Protein AF-A0A815VKV1-F1 (afdb_monomer_lite)

Radius of gyration: 14.16 Å; chains: 1; bounding box: 35×24×33 Å

Foldseek 3Di:
DDCPDPVNVVVVVVVCVVPVPDDDPDDDDDDDPPPPPPPPVVDPDDDDDDDDDDPVVVD

Organism: NCBI:txid433720

Secondary structure (DSSP, 8-state):
--TTSHHHHHHHHHHHHH-TT------------TT-----TT-S----------GGGT-

Sequence (59 aa):
MNKDDIDSQLILRYIWASSSNIQVEQIFKIVRPRGERLCKSNLDNHYLLWHGTNICNLI

Structure (mmCIF, N/CA/C/O backbone):
data_AF-A0A815VKV1-F1
#
_entry.id   AF-A0A815VKV1-F1
#
loop_
_atom_site.group_PDB
_atom_site.id
_atom_site.type_symbol
_atom_site.label_atom_id
_atom_site.label_alt_id
_atom_site.label_comp_id
_atom_site.label_asym_id
_atom_site.label_entity_id
_atom_site.label_seq_id
_atom_site.pdbx_PDB_ins_code
_atom_site.Cartn_x
_atom_site.Cartn_y
_atom_site.Cartn_z
_atom_site.occupancy
_atom_site.B_iso_or_equiv
_atom_site.auth_seq_id
_atom_site.auth_comp_id
_atom_site.auth_asym_id
_atom_site.auth_atom_id
_atom_site.pdbx_PDB_model_num
ATOM 1 N N . MET A 1 1 ? 1.184 10.558 1.342 1.00 78.50 1 MET A N 1
ATOM 2 C CA . MET A 1 1 ? 0.493 11.170 0.184 1.00 78.50 1 MET A CA 1
ATOM 3 C C . MET A 1 1 ? -0.626 12.045 0.716 1.00 78.50 1 MET A C 1
ATOM 5 O O . MET A 1 1 ? -1.037 11.820 1.850 1.00 78.50 1 MET A O 1
ATOM 9 N N . ASN A 1 2 ? -1.074 13.054 -0.032 1.00 81.44 2 ASN A N 1
ATOM 10 C CA . ASN A 1 2 ? -2.251 13.817 0.386 1.00 81.44 2 ASN A CA 1
ATOM 11 C C . ASN A 1 2 ? -3.503 12.943 0.177 1.00 81.44 2 ASN A C 1
ATOM 13 O O . ASN A 1 2 ? -3.577 12.224 -0.817 1.00 81.44 2 ASN A O 1
ATOM 17 N N . LYS A 1 3 ? -4.457 12.962 1.113 1.00 74.94 3 LYS A N 1
ATOM 18 C CA . LYS A 1 3 ? -5.701 12.181 1.030 1.00 74.94 3 LYS A CA 1
ATOM 19 C C . LYS A 1 3 ? -6.548 12.584 -0.181 1.00 74.94 3 LYS A C 1
ATOM 21 O O . LYS A 1 3 ? -7.198 11.728 -0.771 1.00 74.94 3 LYS A O 1
ATOM 26 N N . ASP A 1 4 ? -6.468 13.852 -0.570 1.00 81.31 4 ASP A N 1
ATOM 27 C CA . ASP A 1 4 ? -7.218 14.399 -1.703 1.00 81.31 4 ASP A CA 1
ATOM 28 C C . ASP A 1 4 ? -6.557 14.105 -3.060 1.00 81.31 4 ASP A C 1
ATOM 30 O O . ASP A 1 4 ? -7.141 14.382 -4.104 1.00 81.31 4 ASP A O 1
ATOM 34 N N . ASP A 1 5 ? -5.359 13.513 -3.058 1.00 91.88 5 ASP A N 1
ATOM 35 C CA . ASP A 1 5 ? -4.650 13.108 -4.270 1.00 91.88 5 ASP A CA 1
ATOM 36 C C . ASP A 1 5 ? -5.385 11.967 -4.994 1.00 91.88 5 ASP A C 1
ATOM 38 O O . ASP A 1 5 ? -5.894 11.036 -4.361 1.00 91.88 5 ASP A O 1
ATOM 42 N N . ILE A 1 6 ? -5.410 12.013 -6.328 1.00 93.00 6 ILE A N 1
ATOM 43 C CA . ILE A 1 6 ? -6.128 11.037 -7.164 1.00 93.00 6 ILE A CA 1
ATOM 44 C C . ILE A 1 6 ? -5.590 9.627 -6.907 1.00 93.00 6 ILE A C 1
ATOM 46 O O . ILE A 1 6 ? -6.367 8.685 -6.730 1.00 93.00 6 ILE A O 1
ATOM 50 N N . ASP A 1 7 ? -4.266 9.491 -6.812 1.00 92.31 7 ASP A N 1
ATOM 51 C CA . ASP A 1 7 ? -3.614 8.213 -6.535 1.00 92.31 7 ASP A CA 1
ATOM 52 C C . ASP A 1 7 ? -4.070 7.640 -5.182 1.00 92.31 7 ASP A C 1
ATOM 54 O O . ASP A 1 7 ? -4.388 6.454 -5.080 1.00 92.31 7 ASP A O 1
ATOM 58 N N . SER A 1 8 ? -4.173 8.482 -4.146 1.00 93.38 8 SER A N 1
ATOM 59 C CA . SER A 1 8 ? -4.666 8.069 -2.827 1.00 93.38 8 SER A CA 1
ATOM 60 C C . SER A 1 8 ? -6.109 7.570 -2.899 1.00 93.38 8 SER A C 1
ATOM 62 O O . SER A 1 8 ? -6.422 6.530 -2.322 1.00 93.38 8 SER A O 1
ATOM 64 N N . GLN A 1 9 ? -6.986 8.264 -3.631 1.00 93.81 9 GLN A N 1
ATOM 65 C CA . GLN A 1 9 ? -8.389 7.862 -3.786 1.00 93.81 9 GLN A CA 1
ATOM 66 C C . GLN A 1 9 ? -8.532 6.526 -4.529 1.00 93.81 9 GLN A C 1
ATOM 68 O O . GLN A 1 9 ? -9.340 5.681 -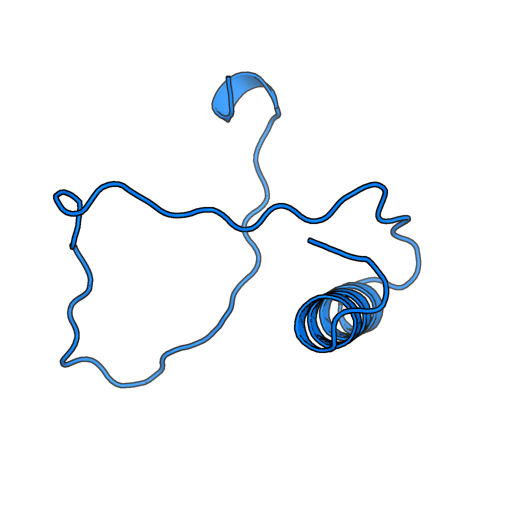4.137 1.00 93.81 9 GLN A O 1
ATOM 73 N N . LEU A 1 10 ? -7.727 6.302 -5.573 1.00 94.94 10 LEU A N 1
ATOM 74 C CA . LEU A 1 10 ? -7.710 5.038 -6.312 1.00 94.94 10 LEU A CA 1
ATOM 75 C C . LEU A 1 10 ? -7.213 3.879 -5.442 1.00 94.94 10 LEU A C 1
ATOM 77 O O . LEU A 1 10 ? -7.826 2.810 -5.440 1.00 94.94 10 LEU A O 1
ATOM 81 N N . ILE A 1 11 ? -6.152 4.099 -4.661 1.00 94.38 11 ILE A N 1
ATOM 82 C CA . ILE A 1 11 ? -5.628 3.102 -3.719 1.00 94.38 11 ILE A CA 1
ATOM 83 C C . ILE A 1 11 ? -6.675 2.774 -2.647 1.00 94.38 11 ILE A C 1
ATOM 85 O O . ILE A 1 11 ? -6.933 1.598 -2.398 1.00 94.38 11 ILE A O 1
ATOM 89 N N . LEU A 1 12 ? -7.328 3.781 -2.056 1.00 93.25 12 LEU A N 1
ATOM 90 C CA . LEU A 1 12 ? -8.398 3.576 -1.070 1.00 93.25 12 LEU A CA 1
ATOM 91 C C . LEU A 1 12 ? -9.549 2.749 -1.646 1.00 93.25 12 LEU A C 1
ATOM 93 O O . LEU A 1 12 ? -9.995 1.783 -1.027 1.00 93.25 12 LEU A O 1
ATOM 97 N N . ARG A 1 13 ? -9.990 3.074 -2.866 1.00 93.88 13 ARG A N 1
ATOM 98 C CA . ARG A 1 13 ? -11.025 2.304 -3.560 1.00 93.88 13 ARG A CA 1
ATOM 99 C C . ARG A 1 13 ? -10.598 0.854 -3.788 1.00 93.88 13 ARG A C 1
ATOM 101 O O . ARG A 1 13 ? -11.420 -0.041 -3.618 1.00 93.88 13 ARG A O 1
ATOM 108 N N . TYR A 1 14 ? -9.337 0.613 -4.148 1.00 95.12 14 TYR A N 1
ATOM 109 C CA . TYR A 1 14 ? -8.813 -0.740 -4.338 1.00 95.12 14 TYR A CA 1
ATOM 110 C C . TYR A 1 14 ? -8.772 -1.539 -3.024 1.00 95.12 14 TYR A C 1
ATOM 112 O O . TYR A 1 14 ? -9.145 -2.714 -3.012 1.00 95.12 14 TYR A O 1
ATOM 120 N N . ILE A 1 15 ? -8.406 -0.897 -1.907 1.00 94.44 15 ILE A N 1
ATOM 121 C CA . ILE A 1 15 ? -8.443 -1.509 -0.568 1.00 94.44 15 ILE A CA 1
ATOM 122 C C . ILE A 1 15 ? -9.876 -1.902 -0.214 1.00 94.44 15 ILE A C 1
ATOM 124 O O . ILE A 1 15 ? -10.123 -3.062 0.103 1.00 94.44 15 ILE A O 1
ATOM 128 N N . TRP A 1 16 ? -10.833 -0.980 -0.326 1.00 93.88 16 TRP A N 1
ATOM 129 C CA . TRP A 1 16 ? -12.220 -1.240 0.074 1.00 93.88 16 TRP A CA 1
ATOM 130 C C . TRP A 1 16 ? -12.959 -2.211 -0.841 1.00 93.88 16 TRP A C 1
ATOM 132 O O . TRP A 1 16 ? -13.819 -2.950 -0.370 1.00 93.88 16 TRP A O 1
ATOM 142 N N . ALA A 1 17 ? -12.592 -2.265 -2.123 1.00 94.31 17 ALA A N 1
ATOM 143 C CA . ALA A 1 17 ? -13.057 -3.315 -3.024 1.00 94.31 17 ALA A CA 1
ATOM 144 C C . ALA A 1 17 ? -12.535 -4.705 -2.613 1.00 94.31 17 ALA A C 1
ATOM 146 O O . ALA A 1 17 ? -13.196 -5.704 -2.882 1.00 94.31 17 ALA A O 1
ATOM 147 N N . SER A 1 18 ? -11.369 -4.767 -1.959 1.00 91.62 18 SER A N 1
ATOM 148 C CA . SER A 1 18 ? -10.757 -6.014 -1.479 1.00 91.62 18 SER A CA 1
ATOM 149 C C . SER A 1 18 ? -11.224 -6.396 -0.066 1.00 91.62 18 SER A C 1
ATOM 151 O O . SER A 1 18 ? -11.300 -7.578 0.259 1.00 91.62 18 SER A O 1
ATOM 153 N N . SER A 1 19 ? -11.518 -5.413 0.791 1.00 90.81 19 SER A N 1
ATOM 154 C CA . SER A 1 19 ? -12.028 -5.597 2.154 1.00 90.81 19 SER A CA 1
ATOM 155 C C . SER A 1 19 ? -12.702 -4.319 2.661 1.00 90.81 19 SER A C 1
ATOM 157 O O . SER A 1 19 ? -12.060 -3.282 2.838 1.00 90.81 19 SER A O 1
ATOM 159 N N . SER A 1 20 ? -14.005 -4.393 2.934 1.00 84.19 20 SER A N 1
ATOM 160 C CA . SER A 1 20 ? -14.840 -3.231 3.270 1.00 84.19 20 SER A CA 1
ATOM 161 C C . SER A 1 20 ? -14.617 -2.663 4.675 1.00 84.19 20 SER A C 1
ATOM 163 O O . SER A 1 20 ? -15.044 -1.547 4.950 1.00 84.19 20 SER A O 1
ATOM 165 N N . ASN A 1 21 ? -13.967 -3.413 5.569 1.00 89.94 21 ASN A N 1
ATOM 166 C CA . ASN A 1 21 ? -13.909 -3.090 7.002 1.00 89.94 21 ASN A CA 1
ATOM 167 C C . ASN A 1 21 ? -12.535 -2.560 7.448 1.00 89.94 21 ASN A C 1
ATOM 169 O O . ASN A 1 21 ? -12.209 -2.605 8.632 1.00 89.94 21 ASN A O 1
ATOM 173 N N . ILE A 1 22 ? -11.710 -2.090 6.509 1.00 91.56 22 ILE A N 1
ATOM 174 C CA . ILE A 1 22 ? -10.375 -1.558 6.800 1.00 91.56 22 ILE A CA 1
ATOM 175 C C . ILE A 1 22 ? -10.430 -0.032 6.892 1.00 91.56 22 ILE A C 1
ATOM 177 O O . ILE A 1 22 ? -10.749 0.659 5.920 1.00 91.56 22 ILE A O 1
ATOM 181 N N . GLN A 1 23 ? -10.041 0.489 8.055 1.00 93.25 23 GLN A N 1
ATOM 182 C CA . GLN A 1 23 ? -9.743 1.903 8.244 1.00 93.25 23 GLN A CA 1
ATOM 183 C C . GLN A 1 23 ? -8.286 2.171 7.852 1.00 93.25 23 GLN A C 1
ATOM 185 O O . GLN A 1 23 ? -7.360 1.565 8.390 1.00 93.25 23 GLN A O 1
ATOM 190 N N . VAL A 1 24 ? -8.086 3.065 6.884 1.00 92.12 24 VAL A N 1
ATOM 191 C CA . VAL A 1 24 ? -6.755 3.446 6.397 1.00 92.12 24 VAL A CA 1
ATOM 192 C C . VAL A 1 24 ? -6.331 4.742 7.076 1.00 92.12 24 VAL A C 1
ATOM 194 O O . VAL A 1 24 ? -6.877 5.801 6.778 1.00 92.12 24 VAL A O 1
ATOM 197 N N . GLU A 1 25 ? -5.337 4.648 7.959 1.00 93.56 25 GLU A N 1
ATOM 198 C CA . GLU A 1 25 ? -4.786 5.806 8.675 1.00 93.56 25 GLU A CA 1
ATOM 199 C C . GLU A 1 25 ? -3.890 6.664 7.775 1.00 93.56 25 GLU A C 1
ATOM 201 O O . GLU A 1 25 ? -4.007 7.888 7.735 1.00 93.56 25 GLU A O 1
ATOM 206 N N . GLN A 1 26 ? -2.991 6.029 7.015 1.00 92.38 26 GLN A N 1
ATOM 207 C CA . GLN A 1 26 ? -2.021 6.747 6.193 1.00 92.38 26 GLN A CA 1
ATOM 208 C C . GLN A 1 26 ? -1.549 5.926 4.992 1.00 92.38 26 GLN A C 1
ATOM 210 O O . GLN A 1 26 ? -1.390 4.710 5.072 1.00 92.38 26 GLN A O 1
ATOM 215 N N . ILE A 1 27 ? -1.280 6.615 3.878 1.00 92.88 27 ILE A N 1
ATOM 216 C CA . ILE A 1 27 ? -0.678 6.033 2.672 1.00 92.88 27 ILE A CA 1
ATOM 217 C C . ILE A 1 27 ? 0.680 6.693 2.420 1.00 92.88 27 ILE A C 1
ATOM 219 O O . ILE A 1 27 ? 0.788 7.917 2.249 1.00 92.88 27 ILE A O 1
ATOM 223 N N . PHE A 1 28 ? 1.722 5.865 2.360 1.00 91.44 28 PHE A N 1
ATOM 224 C CA . PHE A 1 28 ? 3.094 6.27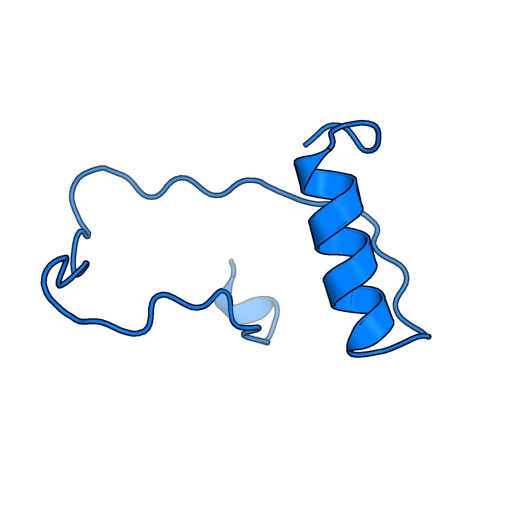9 2.084 1.00 91.44 28 PHE A CA 1
ATOM 225 C C . PHE A 1 28 ? 3.520 5.849 0.681 1.00 91.44 28 PHE A C 1
ATOM 227 O O . PHE A 1 28 ? 3.384 4.687 0.305 1.00 91.44 28 PHE A O 1
ATOM 234 N N . LYS A 1 29 ? 4.088 6.787 -0.085 1.00 89.81 29 LYS A N 1
ATOM 235 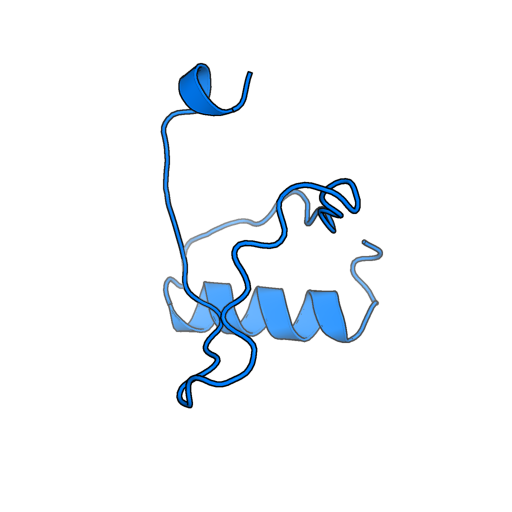C CA . LYS A 1 29 ? 4.729 6.481 -1.366 1.00 89.81 29 LYS A CA 1
ATOM 236 C C . LYS A 1 29 ? 6.161 6.041 -1.091 1.00 89.81 29 LYS A C 1
ATOM 238 O O . LYS A 1 29 ? 6.975 6.850 -0.654 1.00 89.81 29 LYS A O 1
ATOM 243 N N . ILE A 1 30 ? 6.460 4.774 -1.346 1.00 87.06 30 ILE A N 1
ATOM 244 C CA . ILE A 1 30 ? 7.803 4.221 -1.160 1.00 87.06 30 ILE A CA 1
ATOM 245 C C . ILE A 1 30 ? 8.589 4.388 -2.462 1.00 87.06 30 ILE A C 1
ATOM 247 O O . ILE A 1 30 ? 8.117 4.019 -3.536 1.00 87.06 30 ILE A O 1
ATOM 251 N N . VAL A 1 31 ? 9.806 4.921 -2.365 1.00 83.31 31 VAL A N 1
ATOM 252 C CA . VAL A 1 31 ? 10.762 4.976 -3.475 1.00 83.31 31 VAL A CA 1
ATOM 253 C C . VAL A 1 31 ? 12.005 4.218 -3.038 1.00 83.31 31 VAL A C 1
ATOM 255 O O . VAL A 1 31 ? 12.715 4.660 -2.140 1.00 83.31 31 VAL A O 1
ATOM 258 N N . ARG A 1 32 ? 12.268 3.063 -3.656 1.00 78.25 32 ARG A N 1
ATOM 259 C CA . ARG A 1 32 ? 13.513 2.332 -3.397 1.00 78.25 32 ARG A CA 1
ATOM 260 C C . ARG A 1 32 ? 14.694 3.054 -4.056 1.00 78.25 32 ARG A C 1
ATOM 262 O O . ARG A 1 32 ? 14.526 3.578 -5.166 1.00 78.25 32 ARG A O 1
ATOM 269 N N . PRO A 1 33 ? 15.882 3.076 -3.424 1.00 77.25 33 PRO A N 1
ATOM 270 C CA . PRO A 1 33 ? 17.085 3.628 -4.035 1.00 77.25 33 PRO A CA 1
ATOM 271 C C . PRO A 1 33 ? 17.342 2.980 -5.399 1.00 77.25 33 PRO A C 1
ATOM 273 O O . PRO A 1 33 ? 17.090 1.788 -5.596 1.00 77.25 33 PRO A O 1
ATOM 276 N N . ARG A 1 34 ? 17.841 3.767 -6.360 1.00 57.53 34 ARG A N 1
ATOM 277 C CA . ARG A 1 34 ? 18.213 3.292 -7.702 1.00 57.53 34 ARG A CA 1
ATOM 278 C C . ARG A 1 34 ? 19.419 2.343 -7.595 1.00 57.53 34 ARG A C 1
ATOM 280 O O . ARG A 1 34 ? 20.547 2.758 -7.807 1.00 57.53 34 ARG A O 1
ATOM 287 N N . GLY A 1 35 ? 19.173 1.089 -7.233 1.00 52.53 35 GLY A N 1
ATOM 288 C CA . GLY A 1 35 ? 20.193 0.050 -7.061 1.00 52.53 35 GLY A CA 1
ATOM 289 C C . GLY A 1 35 ? 19.601 -1.354 -6.928 1.00 52.53 35 GLY A C 1
ATOM 290 O O . GLY A 1 35 ? 20.172 -2.306 -7.440 1.00 52.53 35 GLY A O 1
ATOM 291 N N . GLU A 1 36 ? 18.390 -1.481 -6.374 1.00 54.06 36 GLU A N 1
ATOM 292 C CA . GLU A 1 36 ? 17.661 -2.758 -6.249 1.00 54.06 36 GLU A CA 1
ATOM 293 C C . GLU A 1 36 ? 16.698 -3.024 -7.423 1.00 54.06 36 GLU A C 1
ATOM 295 O O . GLU A 1 36 ? 15.577 -3.505 -7.245 1.00 54.06 36 GLU A O 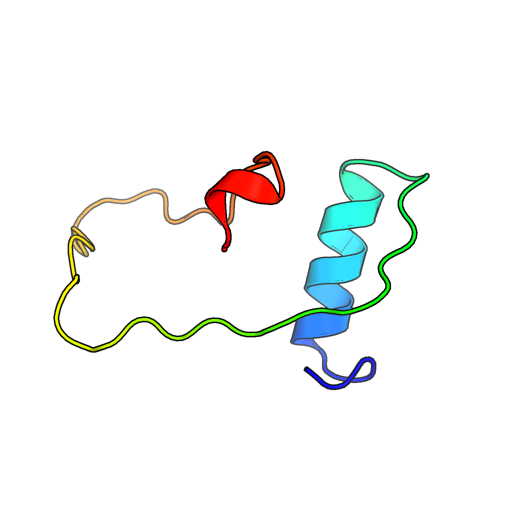1
ATOM 300 N N . ARG A 1 37 ? 17.066 -2.658 -8.656 1.00 54.28 37 ARG A N 1
ATOM 301 C CA . ARG A 1 37 ? 16.198 -2.918 -9.816 1.00 54.28 37 ARG A CA 1
ATOM 302 C C . ARG A 1 37 ? 16.319 -4.378 -10.252 1.00 54.28 37 ARG A C 1
ATOM 304 O O . ARG A 1 37 ? 16.949 -4.682 -11.253 1.00 54.28 37 ARG A O 1
ATOM 311 N N . LEU A 1 38 ? 15.613 -5.259 -9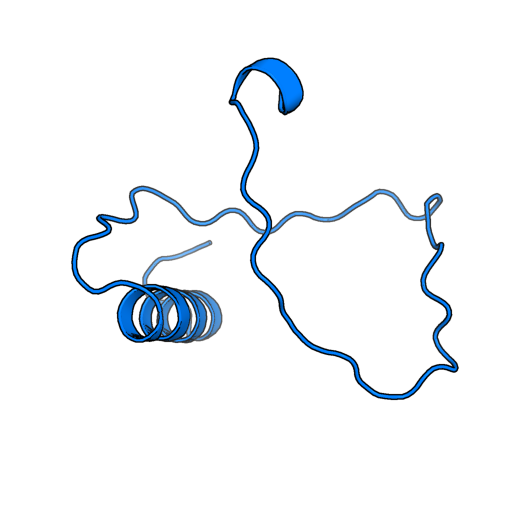.548 1.00 58.31 38 LEU A N 1
ATOM 312 C CA . LEU A 1 38 ? 15.160 -6.544 -10.093 1.00 58.31 38 LEU A CA 1
ATOM 313 C C . LEU A 1 38 ? 13.887 -6.388 -10.947 1.00 58.31 38 LEU A C 1
ATOM 315 O O . LEU A 1 38 ? 13.206 -7.374 -11.223 1.00 58.31 38 LEU A O 1
ATOM 319 N N . CYS A 1 39 ? 13.537 -5.168 -11.382 1.00 58.50 39 CYS A N 1
ATOM 320 C CA . CYS A 1 39 ? 12.502 -4.991 -12.394 1.00 58.50 39 CYS A CA 1
ATOM 321 C C . CYS A 1 39 ? 12.998 -5.620 -13.695 1.00 58.50 39 CYS A C 1
ATOM 323 O O . CYS A 1 39 ? 13.680 -4.970 -14.487 1.00 58.50 39 CYS A O 1
ATOM 325 N N . LYS A 1 40 ? 12.631 -6.882 -13.924 1.00 64.94 40 LYS A N 1
ATOM 326 C CA . LYS A 1 40 ? 12.565 -7.460 -15.262 1.00 64.94 40 LYS A CA 1
ATOM 327 C C . LYS A 1 40 ? 11.515 -6.654 -16.029 1.00 64.94 40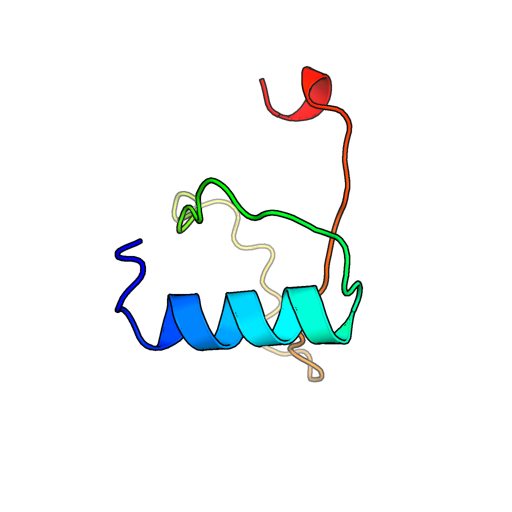 LYS A C 1
ATOM 329 O O . LYS A 1 40 ? 10.346 -7.009 -16.051 1.00 64.94 40 LYS A O 1
ATOM 334 N N . SER A 1 41 ? 11.935 -5.530 -16.601 1.00 63.47 41 SER A N 1
ATOM 335 C CA . SER A 1 41 ? 11.096 -4.586 -17.350 1.00 63.47 41 SER A CA 1
ATOM 336 C C . SER A 1 41 ? 10.523 -5.166 -18.645 1.00 63.47 41 SER A C 1
ATOM 338 O O . SER A 1 41 ? 9.786 -4.480 -19.336 1.00 63.47 41 SER A O 1
ATOM 340 N N . ASN A 1 42 ? 10.890 -6.405 -18.978 1.00 73.44 42 ASN A N 1
ATOM 341 C CA . ASN A 1 42 ? 10.543 -7.081 -20.224 1.00 73.44 42 ASN A CA 1
ATOM 342 C C . ASN A 1 42 ? 9.580 -8.259 -19.994 1.00 73.44 42 ASN A C 1
ATOM 344 O O . ASN A 1 42 ? 9.537 -9.175 -20.810 1.00 73.44 42 ASN A O 1
ATOM 348 N N . LEU A 1 43 ? 8.880 -8.292 -18.858 1.00 79.94 43 LEU A N 1
ATOM 349 C CA . LEU A 1 43 ? 7.817 -9.261 -18.600 1.00 79.94 43 LEU A CA 1
ATOM 350 C C . LEU A 1 43 ? 6.472 -8.549 -18.686 1.00 79.94 43 LEU A C 1
ATOM 352 O O . LEU A 1 43 ? 6.302 -7.500 -18.073 1.00 79.94 43 LEU A O 1
ATOM 356 N N . ASP A 1 44 ? 5.520 -9.146 -19.396 1.00 86.38 44 ASP A N 1
ATOM 357 C CA . ASP A 1 44 ? 4.127 -8.703 -19.361 1.00 86.38 44 ASP A CA 1
ATOM 358 C C . ASP A 1 44 ? 3.517 -8.906 -17.956 1.00 86.38 44 ASP A C 1
ATOM 360 O O . ASP A 1 44 ? 4.134 -9.513 -17.077 1.00 86.38 44 ASP A O 1
ATOM 364 N N . ASN A 1 45 ? 2.272 -8.450 -17.752 1.00 87.62 45 ASN A N 1
ATOM 365 C CA . ASN A 1 45 ? 1.502 -8.624 -16.506 1.00 87.62 45 ASN A CA 1
ATOM 366 C C . ASN A 1 45 ? 1.993 -7.785 -15.311 1.00 87.62 45 ASN A C 1
ATOM 368 O O . ASN A 1 45 ? 2.158 -8.275 -14.191 1.00 87.62 45 ASN A O 1
ATOM 372 N N . HIS A 1 46 ? 2.178 -6.482 -15.529 1.00 85.62 46 HIS A N 1
ATOM 373 C CA . HIS A 1 46 ? 2.460 -5.529 -14.455 1.00 85.62 46 HIS A CA 1
ATOM 374 C C . HIS A 1 46 ? 1.197 -5.206 -13.640 1.00 85.62 46 HIS A C 1
ATOM 376 O O . HIS A 1 46 ? 0.409 -4.339 -14.013 1.00 85.62 46 HIS A O 1
ATOM 382 N N . TYR A 1 47 ? 1.032 -5.884 -12.502 1.00 89.12 47 TYR A N 1
ATOM 383 C CA . TYR A 1 47 ? -0.088 -5.683 -11.578 1.00 89.12 47 TYR A CA 1
ATOM 384 C C . TYR A 1 47 ? 0.356 -5.105 -10.230 1.00 89.12 47 TYR A C 1
ATOM 386 O O . TYR A 1 47 ? 1.431 -5.421 -9.720 1.00 89.12 47 TYR A O 1
ATOM 394 N N . LEU A 1 48 ? -0.514 -4.290 -9.625 1.00 90.62 48 LEU A N 1
ATOM 395 C CA . LEU A 1 48 ? -0.383 -3.842 -8.239 1.00 90.62 48 LEU A CA 1
ATOM 396 C C . LEU A 1 48 ? -1.056 -4.862 -7.310 1.00 90.62 48 LEU A C 1
ATOM 398 O O . LEU A 1 48 ? -2.279 -5.011 -7.318 1.00 90.62 48 LEU A O 1
ATOM 402 N N . LEU A 1 49 ? -0.255 -5.559 -6.505 1.00 92.50 49 LEU A N 1
ATOM 403 C CA . LEU A 1 49 ? -0.718 -6.621 -5.610 1.00 92.50 49 LEU A CA 1
ATOM 404 C C . LEU A 1 49 ? -0.492 -6.258 -4.141 1.00 92.50 49 LEU A C 1
ATOM 406 O O . LEU A 1 49 ? 0.442 -5.530 -3.800 1.00 92.50 49 LEU A O 1
ATOM 410 N N . TRP A 1 50 ? -1.339 -6.805 -3.271 1.00 91.94 50 TRP A N 1
ATOM 411 C CA . TRP A 1 50 ? -1.211 -6.662 -1.825 1.00 91.94 50 TRP A CA 1
ATOM 412 C C . TRP A 1 50 ? -0.195 -7.652 -1.249 1.00 91.94 50 TRP A C 1
ATOM 414 O O . TRP A 1 50 ? -0.175 -8.822 -1.622 1.00 91.94 50 TRP A O 1
ATOM 424 N N . HIS A 1 51 ? 0.613 -7.192 -0.293 1.00 92.00 51 HIS A N 1
ATOM 425 C CA . HIS A 1 51 ? 1.502 -8.032 0.506 1.00 92.00 51 HIS A CA 1
ATOM 426 C C . HIS A 1 51 ? 1.390 -7.628 1.980 1.00 92.00 51 HIS A C 1
ATOM 428 O O . HIS A 1 51 ? 1.749 -6.510 2.350 1.00 92.00 51 HIS A O 1
ATOM 434 N N . GLY A 1 52 ? 0.873 -8.535 2.810 1.00 92.00 52 GLY A N 1
ATOM 435 C CA . GLY A 1 52 ? 0.784 -8.357 4.258 1.00 92.00 52 GLY A CA 1
ATOM 436 C C . GLY A 1 52 ? 1.996 -8.961 4.964 1.00 92.00 52 GLY A C 1
ATOM 437 O O . GLY A 1 52 ? 2.456 -10.038 4.597 1.00 92.00 52 GLY A O 1
ATOM 438 N N . THR A 1 53 ? 2.509 -8.284 5.987 1.00 94.94 53 THR A N 1
ATOM 439 C CA . THR A 1 53 ? 3.617 -8.774 6.818 1.00 94.94 53 THR A CA 1
ATOM 440 C C . THR A 1 53 ? 3.445 -8.315 8.266 1.00 94.94 53 THR A C 1
ATOM 442 O O . THR A 1 53 ? 2.714 -7.363 8.535 1.00 94.94 53 THR A O 1
ATOM 445 N N . ASN A 1 54 ? 4.128 -8.981 9.201 1.00 95.38 54 ASN A N 1
ATOM 446 C CA . ASN A 1 54 ? 4.225 -8.524 10.585 1.00 95.38 54 ASN A CA 1
ATOM 447 C C . ASN A 1 54 ? 5.018 -7.203 10.655 1.00 95.38 54 ASN A C 1
ATOM 449 O O . ASN A 1 54 ? 5.984 -7.027 9.907 1.00 95.38 54 ASN A O 1
ATOM 453 N N . ILE A 1 55 ? 4.635 -6.305 11.570 1.00 93.00 55 ILE A N 1
ATOM 454 C CA . ILE A 1 55 ? 5.328 -5.035 11.821 1.00 93.00 55 ILE A CA 1
ATOM 455 C C . ILE A 1 55 ? 6.808 -5.240 12.164 1.00 93.00 55 ILE A C 1
ATOM 457 O O . ILE A 1 55 ? 7.641 -4.447 11.742 1.00 93.00 55 ILE A O 1
ATOM 461 N N . CYS A 1 56 ? 7.156 -6.352 12.821 1.00 94.94 56 CYS A N 1
ATOM 462 C CA . CYS A 1 56 ? 8.542 -6.697 13.147 1.00 94.94 56 CYS A CA 1
ATOM 463 C C . CYS A 1 56 ? 9.436 -6.937 11.917 1.00 94.94 56 CYS A C 1
ATOM 465 O O . CYS A 1 56 ? 10.647 -6.955 12.064 1.00 94.94 56 CYS A O 1
ATOM 467 N N . ASN A 1 57 ? 8.861 -7.137 10.725 1.00 92.06 57 ASN A N 1
ATOM 468 C CA . ASN A 1 57 ? 9.620 -7.309 9.480 1.00 92.06 57 ASN A CA 1
ATOM 469 C C . ASN A 1 57 ? 9.783 -5.993 8.693 1.00 92.06 57 ASN A C 1
ATOM 471 O O . ASN A 1 57 ? 10.393 -5.995 7.626 1.00 92.06 57 ASN A O 1
ATOM 475 N N . LEU A 1 58 ? 9.150 -4.904 9.146 1.00 83.56 58 LEU A N 1
ATOM 476 C CA . LEU A 1 58 ? 9.184 -3.583 8.501 1.00 83.56 58 LEU A CA 1
ATOM 477 C C . LEU A 1 58 ? 10.144 -2.606 9.198 1.00 83.56 58 LEU A C 1
ATOM 479 O O . LEU A 1 58 ? 10.439 -1.556 8.627 1.00 83.56 58 LEU A O 1
ATOM 483 N N . ILE A 1 59 ? 10.573 -2.944 10.416 1.00 69.62 59 ILE A N 1
ATOM 484 C CA . ILE A 1 59 ? 11.536 -2.214 11.252 1.00 69.62 59 ILE A CA 1
ATOM 485 C C . ILE A 1 59 ? 12.892 -2.900 11.110 1.00 69.62 59 ILE A C 1
ATOM 487 O O . ILE A 1 59 ? 13.894 -2.171 10.946 1.00 69.62 59 ILE A O 1
#

pLDDT: mean 84.79, std 12.26, range [52.53, 95.38]